Protein AF-A0A9C8ZIK9-F1 (afdb_monomer)

Secondary structure (DSSP, 8-state):
----SEEEETTEEEEEEE-HHHHHHHHT-SSPEEEEEEEEESSSEEEEEEEESS--TTSEEEETTEEEEEEEEE-S---S--SSSS--------TTGGGG--SEEEEEEETTEEEEEEESSPP-

Foldseek 3Di:
DDWDQWDDDPNAIEGEAEDPQRVVVLVPDPAAKEWEWEWEDDVDTDTAIDIDRDDDPSWPDRDRRYTYYYQYWYAPHDDPDDPDDDGDTDRDPPPCVVVVDFHYKYWYADPNDIGIDTHRDDDD

Structure (mmCIF, N/CA/C/O backbone):
data_AF-A0A9C8ZIK9-F1
#
_entry.id   AF-A0A9C8ZIK9-F1
#
loop_
_atom_site.group_PDB
_atom_site.id
_atom_site.type_symbol
_atom_site.label_atom_id
_atom_site.label_alt_id
_atom_site.label_comp_id
_atom_site.label_asym_id
_atom_site.label_entity_id
_atom_site.label_seq_id
_atom_site.pdbx_PDB_ins_code
_atom_site.Cartn_x
_atom_site.Cartn_y
_atom_site.Cartn_z
_atom_site.occupancy
_atom_site.B_iso_or_equiv
_atom_site.auth_seq_id
_atom_site.auth_comp_id
_atom_site.auth_asym_id
_atom_site.auth_atom_id
_atom_site.pdbx_PDB_model_num
ATOM 1 N N . MET A 1 1 ? -11.595 -7.967 15.147 1.00 58.69 1 MET A N 1
ATOM 2 C CA . MET A 1 1 ? -10.753 -8.366 13.998 1.00 58.69 1 MET A CA 1
ATOM 3 C C . MET A 1 1 ? -9.282 -8.131 14.328 1.00 58.69 1 MET A C 1
ATOM 5 O O . MET A 1 1 ? -8.953 -7.043 14.795 1.00 58.69 1 MET A O 1
ATOM 9 N N . ARG A 1 2 ? -8.412 -9.126 14.111 1.00 65.31 2 ARG A N 1
ATOM 10 C CA . ARG A 1 2 ? -6.950 -9.013 14.254 1.00 65.31 2 ARG A CA 1
ATOM 11 C C . ARG A 1 2 ? -6.332 -9.262 12.877 1.00 65.31 2 ARG A C 1
ATOM 13 O O . ARG A 1 2 ? -6.577 -10.314 12.302 1.00 65.31 2 ARG A O 1
ATOM 20 N N . LEU A 1 3 ? -5.613 -8.283 12.338 1.00 62.69 3 LEU A N 1
ATOM 21 C CA . LEU A 1 3 ? -4.878 -8.436 11.081 1.00 62.69 3 LEU A CA 1
ATOM 22 C C . LEU A 1 3 ? -3.499 -9.041 11.382 1.00 62.69 3 LEU A C 1
ATOM 24 O O . LEU A 1 3 ? -2.933 -8.724 12.437 1.00 62.69 3 LEU A O 1
ATOM 28 N N . PRO A 1 4 ? -2.956 -9.912 10.512 1.00 63.84 4 PRO A N 1
ATOM 29 C CA . PRO A 1 4 ? -1.557 -10.291 10.609 1.00 63.84 4 PRO A CA 1
ATOM 30 C C . PRO A 1 4 ? -0.704 -9.028 10.480 1.00 63.84 4 PRO A C 1
ATOM 32 O O . PRO A 1 4 ? -0.976 -8.163 9.649 1.00 63.84 4 PRO A O 1
ATOM 35 N N . ALA A 1 5 ? 0.322 -8.918 11.322 1.00 76.19 5 ALA A N 1
ATOM 36 C CA . ALA A 1 5 ? 1.200 -7.752 11.318 1.00 76.19 5 ALA A CA 1
ATOM 37 C C . ALA A 1 5 ? 1.976 -7.622 9.995 1.00 76.19 5 ALA A C 1
ATOM 39 O O . ALA A 1 5 ? 2.363 -6.517 9.630 1.00 76.19 5 ALA A O 1
ATOM 40 N N . SER A 1 6 ? 2.176 -8.727 9.265 1.00 87.56 6 SER A N 1
ATOM 41 C CA . SER A 1 6 ? 2.879 -8.747 7.983 1.00 87.56 6 SER A CA 1
ATOM 42 C C . SER A 1 6 ? 2.397 -9.859 7.049 1.00 87.56 6 SER A C 1
ATOM 44 O O . SER A 1 6 ? 2.045 -10.943 7.517 1.00 87.56 6 SER A O 1
ATOM 46 N N . ILE A 1 7 ? 2.476 -9.619 5.741 1.00 92.81 7 ILE A N 1
ATOM 47 C CA . ILE A 1 7 ? 2.275 -10.607 4.667 1.00 92.81 7 ILE A CA 1
ATOM 48 C C . ILE A 1 7 ? 3.492 -10.643 3.735 1.00 92.81 7 ILE A C 1
ATOM 50 O O . ILE A 1 7 ? 4.341 -9.756 3.798 1.00 92.81 7 ILE A O 1
ATOM 54 N N . ALA A 1 8 ? 3.571 -11.636 2.848 1.00 92.75 8 ALA A N 1
ATOM 55 C CA . ALA A 1 8 ? 4.568 -11.668 1.781 1.00 92.75 8 ALA A CA 1
ATOM 56 C C . ALA A 1 8 ? 3.944 -11.270 0.434 1.00 92.75 8 ALA A C 1
ATOM 58 O O . ALA A 1 8 ? 2.931 -11.841 0.042 1.00 92.75 8 ALA A O 1
ATOM 59 N N . ILE A 1 9 ? 4.568 -10.333 -0.284 1.00 90.19 9 ILE A N 1
ATOM 60 C CA . ILE A 1 9 ? 4.260 -9.991 -1.683 1.00 90.19 9 ILE A CA 1
ATOM 61 C C . ILE A 1 9 ? 5.557 -10.128 -2.483 1.00 90.19 9 ILE A C 1
ATOM 63 O O . ILE A 1 9 ? 6.568 -9.536 -2.108 1.00 90.19 9 ILE A O 1
ATOM 67 N N . HIS A 1 10 ? 5.554 -10.931 -3.552 1.00 86.19 10 HIS A N 1
ATOM 68 C CA . HIS A 1 10 ? 6.756 -11.263 -4.339 1.00 86.19 10 HIS A CA 1
ATOM 69 C C . HIS A 1 10 ? 7.980 -11.634 -3.464 1.00 86.19 10 HIS A C 1
ATOM 71 O O . HIS A 1 10 ? 9.077 -11.103 -3.650 1.00 86.19 10 HIS A O 1
ATOM 77 N N . ASP A 1 11 ? 7.788 -12.498 -2.459 1.00 87.00 11 ASP A N 1
ATOM 78 C CA . ASP A 1 11 ? 8.817 -12.930 -1.491 1.00 87.00 11 ASP A CA 1
ATOM 79 C C . ASP A 1 11 ? 9.473 -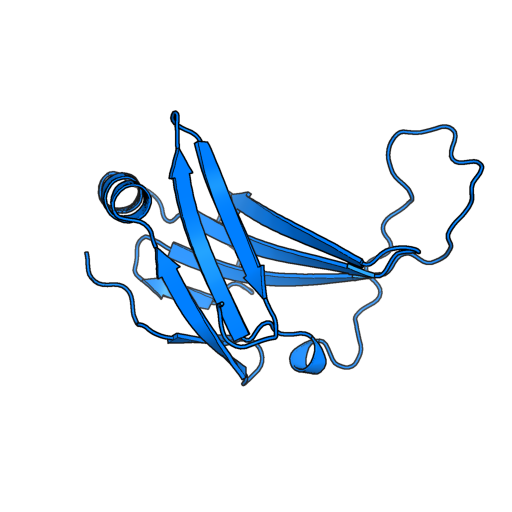11.793 -0.677 1.00 87.00 11 ASP A C 1
ATOM 81 O O . ASP A 1 11 ? 10.642 -11.873 -0.268 1.00 87.00 11 ASP A O 1
ATOM 85 N N . ARG A 1 12 ? 8.743 -10.694 -0.459 1.00 90.81 12 ARG A N 1
ATOM 86 C CA . ARG A 1 12 ? 9.138 -9.578 0.410 1.00 90.81 12 ARG A CA 1
ATOM 87 C C . ARG A 1 12 ? 8.080 -9.363 1.479 1.00 90.81 12 ARG A C 1
ATOM 89 O O . ARG A 1 12 ? 6.889 -9.390 1.188 1.00 90.81 12 ARG A O 1
ATOM 96 N N . SER A 1 13 ? 8.534 -9.152 2.712 1.00 92.38 13 SER A N 1
ATOM 97 C CA . SER A 1 13 ? 7.644 -8.857 3.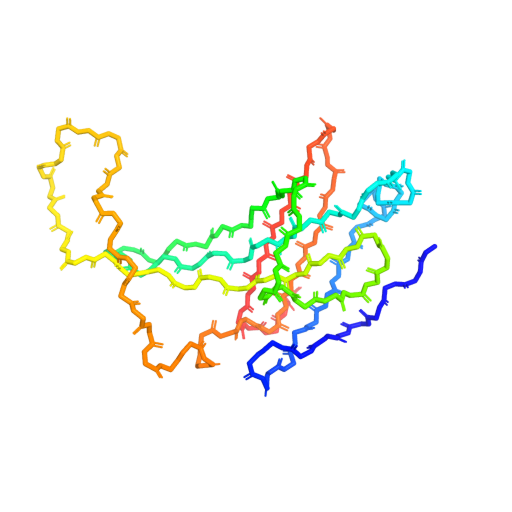833 1.00 92.38 13 SER A CA 1
ATOM 98 C C . SER A 1 13 ? 7.093 -7.437 3.715 1.00 92.38 13 SER A C 1
ATOM 100 O O . SER A 1 13 ? 7.865 -6.487 3.566 1.00 92.38 13 SER A O 1
ATOM 102 N N . LEU A 1 14 ? 5.774 -7.321 3.812 1.00 94.38 14 LEU A N 1
ATOM 103 C CA . LEU A 1 14 ? 5.020 -6.081 3.902 1.00 94.38 14 LEU A CA 1
ATOM 104 C C . LEU A 1 14 ? 4.315 -6.043 5.256 1.00 94.38 14 LEU A C 1
ATOM 106 O O . LEU A 1 14 ? 3.454 -6.881 5.525 1.00 94.38 14 LEU A O 1
ATOM 110 N N . THR A 1 15 ? 4.630 -5.050 6.081 1.00 94.75 15 THR A N 1
ATOM 111 C CA . THR A 1 15 ? 3.898 -4.782 7.323 1.00 94.75 15 THR A CA 1
ATOM 112 C C . THR A 1 15 ? 2.582 -4.075 7.014 1.00 94.75 15 THR A C 1
ATOM 114 O O . THR A 1 15 ? 2.576 -3.072 6.304 1.00 94.75 15 THR A O 1
ATOM 117 N N . ILE A 1 16 ? 1.470 -4.552 7.573 1.00 93.88 16 ILE A N 1
ATOM 118 C CA . ILE A 1 16 ? 0.157 -3.921 7.394 1.00 93.88 16 ILE A CA 1
ATOM 119 C C . ILE A 1 16 ? -0.288 -3.316 8.718 1.00 93.88 16 ILE A C 1
ATOM 121 O O . ILE A 1 16 ? -0.379 -4.001 9.738 1.00 93.88 16 ILE A O 1
ATOM 125 N N 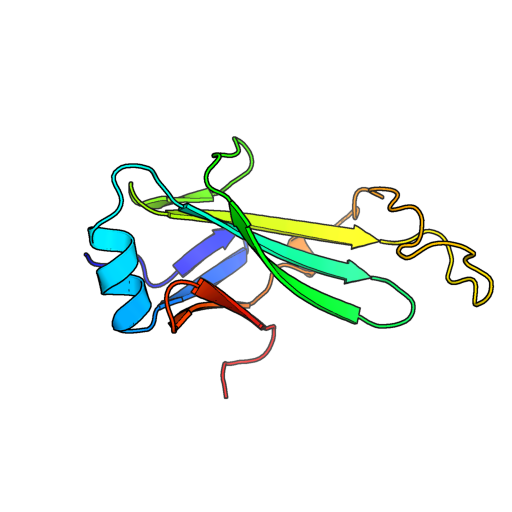. THR A 1 17 ? -0.612 -2.027 8.690 1.00 94.19 17 THR A N 1
ATOM 126 C CA . THR A 1 17 ? -1.215 -1.326 9.820 1.00 94.19 17 THR A CA 1
ATOM 127 C C . THR A 1 17 ? -2.547 -0.711 9.419 1.00 94.19 17 THR A C 1
ATOM 129 O O . THR A 1 17 ? -2.796 -0.377 8.264 1.00 94.19 17 THR A O 1
ATOM 132 N N . THR A 1 18 ? -3.428 -0.574 10.402 1.00 94.38 18 THR A N 1
ATOM 133 C CA . THR A 1 18 ? -4.761 -0.003 10.208 1.00 94.38 18 THR A CA 1
ATOM 134 C C . THR A 1 18 ? -5.097 0.915 11.361 1.00 94.38 18 THR A C 1
ATOM 136 O O . THR A 1 18 ? -4.875 0.540 12.522 1.00 94.38 18 THR A O 1
ATOM 139 N N . SER A 1 19 ? -5.721 2.050 11.073 1.00 95.75 19 SER A N 1
ATOM 140 C CA . SER A 1 19 ? -6.305 2.885 12.117 1.00 95.75 19 SER A CA 1
ATOM 141 C C . SER A 1 19 ? -7.428 2.152 12.874 1.00 95.75 19 SER A C 1
ATOM 143 O O . SER A 1 19 ? -7.893 1.064 12.505 1.00 95.75 19 SER A O 1
ATOM 145 N N . LYS A 1 20 ? -7.899 2.743 13.977 1.00 94.75 20 LYS A N 1
ATOM 146 C CA . LYS A 1 20 ? -9.082 2.227 14.684 1.00 94.75 20 LYS A CA 1
ATOM 147 C C . LYS A 1 20 ? -10.339 2.316 13.809 1.00 94.75 20 LYS A C 1
ATOM 149 O O . LYS A 1 20 ? -11.137 1.379 13.826 1.00 94.75 20 LYS A O 1
ATOM 154 N N . ALA A 1 21 ? -10.489 3.400 13.047 1.00 96.69 21 ALA A N 1
ATOM 155 C CA . ALA A 1 21 ? -11.630 3.614 12.165 1.00 96.69 21 ALA A CA 1
ATOM 156 C C . ALA A 1 21 ? -11.644 2.600 11.013 1.00 96.69 21 ALA A C 1
ATOM 158 O O . ALA A 1 21 ? -12.670 1.964 10.784 1.00 96.69 21 ALA A O 1
ATOM 159 N N . ALA A 1 22 ? -10.491 2.341 10.387 1.00 95.94 22 ALA A N 1
ATOM 160 C CA . ALA A 1 22 ? -10.350 1.317 9.353 1.00 95.94 22 ALA A CA 1
ATOM 161 C C . ALA A 1 22 ? -10.704 -0.082 9.865 1.00 95.94 22 ALA A C 1
ATOM 163 O O . ALA A 1 22 ? -11.438 -0.812 9.206 1.00 95.94 22 ALA A O 1
ATOM 164 N N . ARG A 1 23 ? -10.249 -0.463 11.069 1.00 94.75 23 ARG A N 1
ATOM 165 C CA . ARG A 1 23 ? -10.619 -1.764 11.660 1.00 94.75 23 ARG A CA 1
ATOM 166 C C . ARG A 1 23 ? -12.116 -1.894 11.889 1.00 94.75 23 ARG A C 1
ATOM 168 O O . ARG A 1 23 ? -12.666 -2.967 11.655 1.00 94.75 23 ARG A O 1
ATOM 175 N N . HIS A 1 24 ? -12.753 -0.827 12.368 1.00 95.31 24 HIS A N 1
ATOM 176 C CA . HIS A 1 24 ? -14.197 -0.806 12.543 1.00 95.31 24 HIS A CA 1
ATOM 177 C C . HIS A 1 24 ? -14.903 -0.944 11.190 1.00 95.31 24 HIS A C 1
ATOM 179 O O . HIS A 1 24 ? -15.709 -1.854 11.024 1.00 95.31 24 HIS A O 1
ATOM 185 N N . ALA A 1 25 ? -14.542 -0.118 10.207 1.00 96.06 25 ALA A N 1
ATOM 186 C CA . ALA A 1 25 ? -15.127 -0.154 8.872 1.00 96.06 25 ALA A CA 1
ATOM 187 C C . ALA A 1 25 ? -14.949 -1.521 8.191 1.00 96.06 25 ALA A C 1
ATOM 189 O O . ALA A 1 25 ? -15.931 -2.070 7.707 1.00 96.06 25 ALA A O 1
ATOM 190 N N . LEU A 1 26 ? -13.752 -2.123 8.239 1.00 94.94 26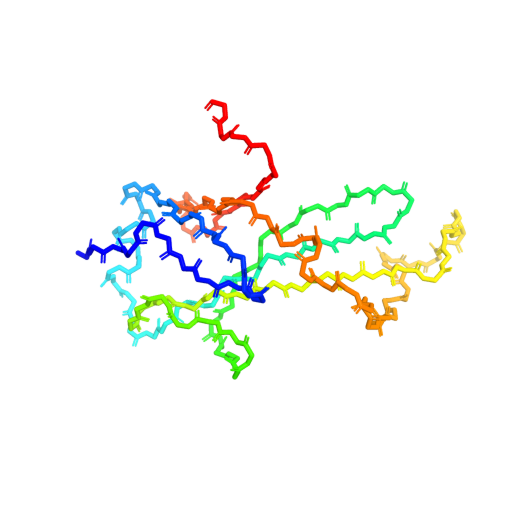 LEU A N 1
ATOM 191 C CA . LEU A 1 26 ? -13.495 -3.466 7.701 1.00 94.94 26 LEU A CA 1
ATOM 192 C C . LEU A 1 26 ? -14.404 -4.514 8.350 1.00 94.94 26 LEU A C 1
ATOM 194 O O . LEU A 1 26 ? -14.972 -5.335 7.640 1.00 94.94 26 LEU A O 1
ATOM 198 N N . SER A 1 27 ? -14.602 -4.451 9.673 1.00 93.94 27 SER A N 1
ATOM 199 C CA . SER A 1 27 ? -15.422 -5.436 10.389 1.00 93.94 27 SER A CA 1
ATOM 200 C C . SER A 1 27 ? -16.901 -5.427 9.995 1.00 93.94 27 SER A C 1
ATOM 202 O O . SER A 1 27 ? -17.558 -6.451 10.136 1.00 93.94 27 SER A O 1
ATOM 204 N N . GLN A 1 28 ? -17.403 -4.302 9.477 1.00 94.25 28 GLN A N 1
ATOM 205 C CA . GLN A 1 28 ? -18.793 -4.138 9.040 1.00 94.25 28 GLN A CA 1
ATOM 206 C C . GLN A 1 28 ? -19.015 -4.546 7.575 1.00 94.25 28 GLN A C 1
ATOM 208 O O . GLN A 1 28 ? -20.126 -4.428 7.060 1.00 94.25 28 GLN A O 1
ATOM 213 N N . ARG A 1 29 ? -17.967 -4.984 6.867 1.00 92.88 29 ARG A N 1
ATOM 214 C CA . ARG A 1 29 ? -18.074 -5.347 5.453 1.00 92.88 29 ARG A CA 1
ATOM 215 C C . ARG A 1 29 ? -18.557 -6.782 5.277 1.00 92.88 29 ARG A C 1
ATOM 217 O O . ARG A 1 29 ? -18.046 -7.701 5.913 1.00 92.88 29 ARG A O 1
ATOM 224 N N . HIS A 1 30 ? -19.474 -6.958 4.326 1.00 91.19 30 HIS A N 1
ATOM 225 C CA . HIS A 1 30 ? -19.973 -8.262 3.875 1.00 91.19 30 HIS A CA 1
ATOM 226 C C . HIS A 1 30 ? -19.122 -8.883 2.757 1.00 91.19 30 HIS A C 1
ATOM 228 O O . HIS A 1 30 ? -19.220 -10.081 2.511 1.00 91.19 30 HIS A O 1
ATOM 234 N N . ALA A 1 31 ? -18.294 -8.076 2.086 1.00 92.62 31 ALA A N 1
ATOM 235 C CA . ALA A 1 31 ? -17.376 -8.509 1.039 1.00 92.62 31 ALA A CA 1
ATOM 236 C C . ALA A 1 31 ? -15.946 -8.021 1.339 1.00 92.62 31 ALA A C 1
ATOM 238 O O . ALA A 1 31 ? -15.779 -6.937 1.924 1.00 92.62 31 ALA A O 1
ATOM 239 N N . PRO A 1 32 ? -14.903 -8.775 0.945 1.00 93.81 32 PRO A N 1
ATOM 240 C CA . PRO A 1 32 ? -13.531 -8.359 1.194 1.00 93.81 32 PRO A CA 1
ATOM 241 C C . PRO A 1 32 ? -13.204 -7.062 0.444 1.00 93.81 32 PRO A C 1
ATOM 243 O O . PRO A 1 32 ? -13.711 -6.810 -0.645 1.00 93.81 32 PRO A O 1
ATOM 246 N N . LEU A 1 33 ? -12.374 -6.214 1.045 1.00 96.62 33 LEU A N 1
ATOM 247 C CA . LEU A 1 33 ? -11.814 -5.030 0.400 1.00 96.62 33 LEU A CA 1
ATOM 248 C C . LEU A 1 33 ? -10.496 -5.410 -0.268 1.00 96.62 33 LEU A C 1
ATOM 250 O O . LEU A 1 33 ? -9.630 -5.996 0.383 1.00 96.62 33 LEU A O 1
ATOM 254 N N . ARG A 1 34 ? -10.302 -5.041 -1.532 1.00 97.12 34 ARG A N 1
ATOM 255 C CA . ARG A 1 34 ? -8.988 -5.133 -2.169 1.00 97.12 34 ARG A CA 1
ATOM 256 C C . ARG A 1 34 ? -8.278 -3.790 -2.073 1.00 97.12 34 ARG A C 1
ATOM 258 O O . ARG A 1 34 ? -8.803 -2.773 -2.520 1.00 97.12 34 ARG A O 1
ATOM 265 N N . VAL A 1 35 ? -7.072 -3.807 -1.522 1.00 97.25 35 VAL A N 1
ATOM 266 C CA . VAL A 1 35 ? -6.188 -2.647 -1.403 1.00 97.25 35 VAL A CA 1
ATOM 267 C C . VAL A 1 35 ? -5.009 -2.838 -2.350 1.00 97.25 35 VAL A C 1
ATOM 269 O O . VAL A 1 35 ? -4.207 -3.755 -2.188 1.00 97.25 35 VAL A O 1
ATOM 272 N N . GLU A 1 36 ? -4.922 -2.000 -3.372 1.00 96.38 36 GLU A N 1
ATOM 273 C CA . GLU A 1 36 ? -3.855 -2.025 -4.368 1.00 96.38 36 GLU A CA 1
ATOM 274 C C . GLU A 1 36 ? -2.869 -0.895 -4.074 1.00 96.38 36 GLU A C 1
ATOM 276 O O . GLU A 1 36 ? -3.234 0.280 -4.037 1.00 96.38 36 GLU A O 1
ATOM 281 N N . MET A 1 37 ? -1.611 -1.251 -3.831 1.00 95.75 37 MET A N 1
ATOM 282 C CA . MET A 1 37 ? -0.515 -0.292 -3.764 1.00 95.75 37 MET A CA 1
ATOM 283 C C . MET A 1 37 ? 0.014 -0.080 -5.172 1.00 95.75 37 MET A C 1
ATOM 285 O O . MET A 1 37 ? 0.609 -0.984 -5.761 1.00 95.75 37 MET A O 1
ATOM 289 N N . GLU A 1 38 ? -0.177 1.117 -5.695 1.00 92.88 38 GLU A N 1
ATOM 290 C CA . GLU A 1 38 ? 0.252 1.468 -7.032 1.00 92.88 38 GLU A CA 1
ATOM 291 C C . GLU A 1 38 ? 1.440 2.419 -6.999 1.00 92.88 38 GLU A C 1
ATOM 293 O O . GLU A 1 38 ? 1.444 3.448 -6.309 1.00 92.88 38 GLU A O 1
ATOM 298 N N . LEU A 1 39 ? 2.466 2.054 -7.759 1.00 89.50 39 LEU A N 1
ATOM 299 C CA . LEU A 1 39 ? 3.695 2.818 -7.879 1.00 89.50 39 LEU A CA 1
ATOM 300 C C . LEU A 1 39 ? 3.932 3.174 -9.339 1.00 89.50 39 LEU A C 1
ATOM 302 O O . LEU A 1 39 ? 4.324 2.322 -10.132 1.00 89.50 39 LEU A O 1
ATOM 306 N N . TYR A 1 40 ? 3.746 4.445 -9.673 1.00 85.69 40 TYR A N 1
ATOM 307 C CA . TYR A 1 40 ? 4.015 4.960 -11.006 1.00 85.69 40 TYR A CA 1
ATOM 308 C C . TYR A 1 40 ? 5.441 5.488 -11.115 1.00 85.69 40 TYR A C 1
ATOM 310 O O . TYR A 1 40 ? 5.815 6.468 -10.463 1.00 85.69 40 TYR A O 1
ATOM 318 N N . PHE A 1 41 ? 6.208 4.880 -12.013 1.00 77.25 41 PHE A N 1
ATOM 319 C CA . PHE A 1 41 ? 7.466 5.399 -12.530 1.00 77.25 41 PHE A CA 1
ATOM 320 C C . PHE A 1 41 ? 7.184 6.275 -13.754 1.00 77.25 41 PHE A C 1
ATOM 322 O O . PHE A 1 41 ? 7.187 5.808 -14.895 1.00 77.25 41 PHE A O 1
ATOM 329 N N . SER A 1 42 ? 6.909 7.552 -13.491 1.00 72.00 42 SER A N 1
ATOM 330 C CA . SER A 1 42 ? 6.849 8.613 -14.504 1.00 72.00 42 SER A CA 1
ATOM 331 C C . SER A 1 42 ? 8.044 9.565 -14.330 1.00 72.00 42 SER A C 1
ATOM 333 O O . SER A 1 42 ? 9.015 9.216 -13.658 1.00 72.00 42 SER A O 1
ATOM 335 N N . CYS A 1 43 ? 7.981 10.784 -14.875 1.00 73.12 43 CYS A N 1
ATOM 336 C CA . CYS A 1 43 ? 8.954 11.845 -14.569 1.00 73.12 43 CYS A CA 1
ATOM 337 C C . CYS A 1 43 ? 9.085 12.124 -13.077 1.00 73.12 43 CYS A C 1
ATOM 339 O O . CYS A 1 43 ? 10.156 12.495 -12.604 1.00 73.12 43 CYS A O 1
ATOM 341 N N . LEU A 1 44 ? 7.989 11.940 -12.346 1.00 78.81 44 LEU A N 1
ATOM 342 C CA . LEU A 1 44 ? 7.970 11.933 -10.897 1.00 78.81 44 LEU A CA 1
ATOM 343 C C . LEU A 1 44 ? 7.432 10.586 -10.422 1.00 78.81 44 LEU A C 1
ATOM 345 O O . LEU A 1 44 ? 6.527 10.004 -11.028 1.00 78.81 44 LEU A O 1
ATOM 349 N N . ILE A 1 45 ? 7.986 10.088 -9.321 1.00 82.94 45 ILE A N 1
ATOM 350 C CA . ILE A 1 45 ? 7.455 8.887 -8.684 1.00 82.94 45 ILE A CA 1
ATOM 351 C C . ILE A 1 45 ? 6.149 9.270 -7.995 1.00 82.94 45 ILE A C 1
ATOM 353 O O . ILE A 1 45 ? 6.146 10.115 -7.098 1.00 82.94 45 ILE A O 1
ATOM 357 N N . ARG A 1 46 ? 5.051 8.619 -8.382 1.00 88.00 46 ARG A N 1
ATOM 358 C CA . ARG A 1 46 ? 3.755 8.766 -7.714 1.00 88.00 46 ARG A CA 1
ATOM 359 C C . ARG A 1 46 ? 3.400 7.465 -7.008 1.00 88.00 46 ARG A C 1
ATOM 361 O O . ARG A 1 46 ? 3.475 6.388 -7.592 1.00 88.00 46 ARG A O 1
ATOM 368 N N . LYS A 1 47 ? 3.016 7.587 -5.741 1.00 92.62 47 LYS A N 1
ATOM 369 C CA . LYS A 1 47 ? 2.504 6.494 -4.914 1.00 92.62 47 LYS A CA 1
ATOM 370 C C . LYS A 1 47 ? 1.021 6.724 -4.697 1.00 92.62 47 LYS A C 1
ATOM 372 O O . LYS A 1 47 ? 0.631 7.839 -4.351 1.00 92.62 47 LYS A O 1
ATOM 377 N N . GLN A 1 48 ? 0.213 5.694 -4.877 1.00 94.38 48 GLN A N 1
ATOM 378 C CA . GLN A 1 48 ? -1.210 5.768 -4.595 1.00 94.38 48 GLN A CA 1
ATOM 379 C C . GLN A 1 48 ? -1.699 4.444 -4.022 1.00 94.38 48 GLN A C 1
ATOM 381 O O . GLN A 1 48 ? -1.308 3.379 -4.484 1.00 94.38 48 GLN A O 1
ATOM 386 N N . VAL A 1 49 ? -2.561 4.509 -3.010 1.00 96.94 49 VAL A N 1
ATOM 387 C CA . VAL A 1 49 ? -3.320 3.342 -2.560 1.00 96.94 49 VAL A CA 1
ATOM 388 C C . VAL A 1 49 ? -4.713 3.428 -3.161 1.00 96.94 49 VAL A C 1
ATOM 390 O O . VAL A 1 49 ? -5.402 4.436 -3.001 1.00 96.94 49 VAL A O 1
ATOM 393 N N . ARG A 1 50 ? -5.112 2.378 -3.873 1.00 96.56 50 ARG A N 1
ATOM 394 C CA . ARG A 1 50 ? -6.436 2.238 -4.473 1.00 96.56 50 ARG A CA 1
ATOM 395 C C . ARG A 1 50 ? -7.244 1.187 -3.728 1.00 96.56 50 ARG A C 1
ATOM 397 O O . ARG A 1 50 ? -6.710 0.197 -3.232 1.00 96.56 50 ARG A O 1
ATOM 404 N N . PHE A 1 51 ? -8.546 1.424 -3.652 1.00 97.12 51 PHE A N 1
ATOM 405 C CA . PHE A 1 51 ? -9.493 0.594 -2.921 1.00 97.12 51 PHE A CA 1
ATOM 406 C C . PHE A 1 51 ? -10.542 0.080 -3.895 1.00 97.12 51 PHE A C 1
ATOM 408 O O . PHE A 1 51 ? -11.178 0.868 -4.591 1.00 97.12 51 PHE A O 1
ATOM 415 N N . HIS A 1 52 ? -10.708 -1.238 -3.955 1.00 96.44 52 HIS A N 1
ATOM 416 C CA . HIS A 1 52 ? -11.622 -1.887 -4.883 1.00 96.44 52 HIS A CA 1
ATOM 417 C C . HIS A 1 52 ? -12.558 -2.834 -4.141 1.00 96.44 52 HIS A C 1
ATOM 419 O O . HIS A 1 52 ? -12.153 -3.565 -3.236 1.00 96.44 52 HIS A O 1
ATOM 425 N N . GLU A 1 53 ? -13.809 -2.847 -4.583 1.00 94.62 53 GLU A N 1
ATOM 426 C CA . GLU A 1 53 ? -14.847 -3.762 -4.099 1.00 94.62 53 GLU A CA 1
ATOM 427 C C . GLU A 1 53 ? -14.751 -5.152 -4.761 1.00 94.62 53 GLU A C 1
ATOM 429 O O . GLU A 1 53 ? -15.398 -6.103 -4.332 1.00 94.62 53 GLU A O 1
ATOM 434 N N . THR A 1 54 ? -13.922 -5.287 -5.801 1.00 92.81 54 THR A N 1
ATOM 435 C CA . THR A 1 54 ? -13.674 -6.532 -6.535 1.00 92.81 54 THR A CA 1
ATOM 436 C C . THR A 1 54 ? -12.351 -7.172 -6.126 1.00 92.81 54 THR A C 1
ATOM 438 O O . THR A 1 54 ? -11.338 -6.486 -5.967 1.00 92.81 54 THR A O 1
ATOM 441 N N . LEU A 1 55 ? -12.346 -8.499 -6.023 1.00 90.50 55 LEU A N 1
ATOM 442 C CA . LEU A 1 55 ? -11.147 -9.289 -5.739 1.00 90.50 55 LEU A CA 1
ATOM 443 C C . LEU A 1 55 ? -10.260 -9.429 -6.984 1.00 90.50 55 LEU A C 1
ATOM 445 O O . LEU A 1 55 ? -10.720 -9.228 -8.106 1.00 90.50 55 LEU A O 1
ATOM 449 N N . ALA A 1 56 ? -8.990 -9.767 -6.775 1.00 90.56 56 ALA A N 1
ATOM 450 C CA . ALA A 1 56 ? -8.070 -10.188 -7.834 1.00 90.56 56 ALA A CA 1
ATOM 451 C C . ALA A 1 56 ? -7.386 -11.495 -7.443 1.00 90.56 56 ALA A C 1
ATOM 453 O O . ALA A 1 56 ? -7.078 -11.699 -6.264 1.00 90.56 56 ALA A O 1
ATOM 454 N N . ASP A 1 57 ? -7.114 -12.336 -8.434 1.00 86.12 57 ASP A N 1
ATOM 455 C CA . ASP A 1 57 ? -6.433 -13.616 -8.233 1.00 86.12 57 ASP A CA 1
ATOM 456 C C . ASP A 1 57 ? -4.951 -13.408 -7.893 1.00 86.12 57 ASP A C 1
ATOM 458 O O . ASP A 1 57 ? -4.382 -14.140 -7.086 1.00 86.12 57 ASP A O 1
ATOM 462 N N . GLU A 1 58 ? -4.332 -12.357 -8.436 1.00 86.06 58 GLU A N 1
ATOM 463 C CA . GLU A 1 58 ? -2.956 -11.956 -8.146 1.00 86.06 58 GLU A CA 1
ATOM 464 C C . GLU A 1 58 ? -2.784 -11.248 -6.787 1.00 86.06 58 GLU A C 1
ATOM 466 O O . GLU A 1 58 ? -1.658 -10.966 -6.368 1.00 86.06 58 GLU A O 1
ATOM 471 N N . ALA A 1 59 ? -3.882 -10.953 -6.080 1.00 91.62 59 ALA A N 1
ATOM 472 C CA . ALA A 1 59 ? -3.843 -10.298 -4.780 1.00 91.62 59 ALA A CA 1
ATOM 473 C C . ALA A 1 59 ? -3.621 -11.302 -3.638 1.00 91.62 59 ALA A C 1
ATOM 475 O O . ALA A 1 59 ? -4.235 -12.365 -3.554 1.00 91.62 59 ALA A O 1
ATOM 476 N N . VAL A 1 60 ? -2.789 -10.920 -2.673 1.00 94.06 60 VAL A N 1
ATOM 477 C CA . VAL A 1 60 ? -2.515 -11.719 -1.480 1.00 94.06 60 VAL A CA 1
ATOM 478 C C . VAL A 1 60 ? -3.646 -11.533 -0.473 1.00 94.06 60 VAL A C 1
ATOM 480 O O . VAL A 1 60 ? -3.930 -10.418 -0.026 1.00 94.06 60 VAL A O 1
ATOM 483 N N . ARG A 1 61 ? -4.296 -12.633 -0.080 1.00 93.25 61 ARG A N 1
ATOM 484 C CA . ARG A 1 61 ? -5.317 -12.614 0.975 1.00 93.25 61 ARG A CA 1
ATOM 485 C C . ARG A 1 61 ? -4.658 -12.389 2.336 1.00 93.25 61 ARG A C 1
ATOM 487 O O . ARG A 1 61 ? -3.835 -13.186 2.772 1.00 93.25 61 ARG A O 1
ATOM 494 N N . VAL A 1 62 ? -5.054 -11.313 3.014 1.00 92.69 62 VAL A N 1
ATOM 495 C CA . VAL A 1 62 ? -4.610 -10.991 4.379 1.00 92.69 62 VAL A CA 1
ATOM 496 C C . VAL A 1 62 ? -5.500 -11.699 5.398 1.00 92.69 62 VAL A C 1
ATOM 498 O O . VAL A 1 62 ? -5.017 -12.257 6.381 1.00 92.69 62 VAL A O 1
ATOM 501 N N . ASN A 1 63 ? -6.811 -11.656 5.156 1.00 90.06 63 ASN A N 1
ATOM 502 C CA . ASN A 1 63 ? -7.859 -12.383 5.867 1.00 90.06 63 ASN A CA 1
ATOM 503 C C . ASN A 1 63 ? -9.141 -12.392 5.007 1.00 90.06 63 ASN A C 1
ATOM 505 O O . ASN A 1 63 ? -9.113 -11.991 3.843 1.00 90.06 63 ASN A O 1
ATOM 509 N N . ASP A 1 64 ? -10.271 -12.798 5.582 1.00 90.62 64 ASP A N 1
ATOM 510 C CA . ASP A 1 64 ? -11.556 -12.869 4.870 1.00 90.62 64 ASP A CA 1
ATOM 511 C C . ASP A 1 64 ? -12.133 -11.503 4.467 1.00 90.62 64 ASP A C 1
ATOM 513 O O . ASP A 1 64 ? -13.041 -11.439 3.647 1.00 90.62 64 ASP A O 1
ATOM 517 N N . GLN A 1 65 ? -11.627 -10.399 5.023 1.00 93.12 65 GLN A N 1
ATOM 518 C CA . GLN A 1 65 ? -12.133 -9.045 4.777 1.00 93.12 65 GLN A CA 1
ATOM 519 C C . GLN A 1 65 ? -11.158 -8.170 3.979 1.00 93.12 65 GLN A C 1
ATOM 521 O O . GLN A 1 65 ? -11.515 -7.046 3.628 1.00 93.12 65 GLN A O 1
ATOM 526 N N . LEU A 1 66 ? -9.944 -8.649 3.689 1.00 94.25 66 LEU A N 1
ATOM 527 C CA . LEU A 1 66 ? -8.884 -7.841 3.092 1.00 94.25 66 LEU A CA 1
ATOM 528 C C . LEU A 1 66 ? -7.983 -8.659 2.156 1.00 94.25 66 LEU A C 1
ATOM 530 O O . LEU A 1 66 ? -7.382 -9.662 2.552 1.00 94.25 66 LEU A O 1
ATOM 534 N N . GLN A 1 67 ? -7.823 -8.162 0.933 1.00 95.88 67 GLN A N 1
ATOM 535 C CA . GLN A 1 67 ? -6.779 -8.559 -0.010 1.00 95.88 67 GLN A CA 1
ATOM 536 C C . GLN A 1 67 ? -5.844 -7.383 -0.276 1.00 95.88 67 GLN A C 1
ATOM 538 O O . GLN A 1 67 ? -6.287 -6.236 -0.321 1.00 95.88 67 GLN A O 1
ATOM 543 N N . VAL A 1 68 ? -4.560 -7.665 -0.486 1.00 95.88 68 VAL A N 1
ATOM 544 C CA . VAL A 1 68 ? -3.556 -6.653 -0.824 1.00 95.88 68 VAL A CA 1
ATOM 545 C C . VAL A 1 68 ? -2.821 -7.051 -2.096 1.00 95.88 68 VAL A C 1
ATOM 547 O O . VAL A 1 68 ? -2.415 -8.197 -2.255 1.00 95.88 68 VAL A O 1
ATOM 550 N N . SER A 1 69 ? -2.631 -6.094 -2.995 1.00 94.38 69 SER A N 1
ATOM 551 C CA . SER A 1 69 ? -1.870 -6.264 -4.237 1.00 94.38 69 SER A CA 1
ATOM 552 C C . SER A 1 69 ? -0.878 -5.119 -4.417 1.00 94.38 69 SER A C 1
ATOM 554 O O . SER A 1 69 ? -1.000 -4.066 -3.785 1.00 94.38 69 SER A O 1
ATOM 556 N N . PHE A 1 70 ? 0.135 -5.342 -5.249 1.00 92.81 70 PHE A N 1
ATOM 557 C CA . PHE A 1 70 ? 1.121 -4.333 -5.610 1.00 92.81 70 PHE A CA 1
ATOM 558 C C . PHE A 1 70 ? 1.230 -4.263 -7.129 1.00 92.81 70 PHE A C 1
ATOM 560 O O . PHE A 1 70 ? 1.550 -5.264 -7.768 1.00 92.81 70 PHE A O 1
ATOM 567 N N . ARG A 1 71 ? 0.986 -3.077 -7.689 1.00 90.12 71 ARG A N 1
ATOM 568 C CA . ARG A 1 71 ? 1.040 -2.821 -9.126 1.00 90.12 71 ARG A CA 1
ATOM 569 C C . ARG A 1 71 ? 2.051 -1.714 -9.412 1.00 90.12 71 ARG A C 1
ATOM 571 O O . ARG A 1 71 ? 1.746 -0.532 -9.245 1.00 90.12 71 ARG A O 1
ATOM 578 N N . PRO A 1 72 ? 3.272 -2.053 -9.834 1.00 83.69 72 PRO A N 1
ATOM 579 C CA . PRO A 1 72 ? 4.184 -1.046 -10.325 1.00 83.69 72 PRO A CA 1
ATOM 580 C C . PRO A 1 72 ? 3.926 -0.791 -11.819 1.00 83.69 72 PRO A C 1
ATOM 582 O O . PRO A 1 72 ? 3.862 -1.726 -12.614 1.00 83.69 72 PRO A O 1
ATOM 585 N N . VAL A 1 73 ? 3.784 0.476 -12.202 1.00 79.69 73 VAL A N 1
ATOM 586 C CA . VAL A 1 73 ? 3.466 0.916 -13.570 1.00 79.69 73 VAL A CA 1
ATOM 587 C C . VAL A 1 73 ? 4.565 1.853 -14.064 1.00 79.69 73 VAL A C 1
ATOM 589 O O . VAL A 1 73 ? 5.046 2.695 -13.309 1.00 79.69 73 VAL A O 1
ATOM 592 N N . MET A 1 74 ? 4.970 1.741 -15.329 1.00 69.31 74 MET A N 1
ATOM 593 C CA . MET A 1 74 ? 5.993 2.605 -15.927 1.00 69.31 74 MET A CA 1
ATOM 594 C C . MET A 1 74 ? 5.472 3.243 -17.213 1.00 69.31 74 MET A C 1
ATOM 596 O O . MET A 1 74 ? 5.005 2.552 -18.111 1.00 69.31 74 MET A O 1
ATOM 600 N N . THR A 1 75 ? 5.568 4.565 -17.336 1.00 64.50 75 THR A N 1
ATOM 601 C CA . THR A 1 75 ? 5.162 5.267 -18.566 1.00 64.50 75 THR A CA 1
ATOM 602 C C . THR A 1 75 ? 6.313 5.323 -19.570 1.00 64.50 75 THR A C 1
ATOM 604 O O . THR A 1 75 ? 7.456 5.555 -19.181 1.00 64.50 75 THR A O 1
ATOM 607 N N . ARG A 1 76 ? 6.020 5.159 -20.868 1.00 56.78 76 ARG A N 1
ATOM 608 C CA . ARG A 1 76 ? 7.026 5.094 -21.949 1.00 56.78 76 ARG A CA 1
ATOM 609 C C . ARG A 1 76 ? 7.781 6.408 -22.185 1.00 56.78 76 ARG A C 1
ATOM 611 O O . ARG A 1 76 ? 8.933 6.376 -22.606 1.00 56.78 76 ARG A O 1
ATOM 618 N N . ALA A 1 77 ? 7.135 7.551 -21.969 1.00 54.69 77 ALA A N 1
ATOM 619 C CA . ALA A 1 77 ? 7.723 8.867 -22.185 1.00 54.69 77 ALA A CA 1
ATOM 620 C C . ALA A 1 77 ? 6.963 9.930 -21.388 1.00 54.69 77 ALA A C 1
ATOM 622 O O . ALA A 1 77 ? 5.735 9.895 -21.321 1.00 54.69 77 ALA A O 1
ATOM 623 N N . CYS A 1 78 ? 7.688 10.903 -20.846 1.00 49.06 78 CYS A N 1
ATOM 624 C CA . CYS A 1 78 ? 7.089 12.151 -20.401 1.00 49.06 78 CYS A CA 1
ATOM 625 C C . CYS A 1 78 ? 7.062 13.142 -21.559 1.00 49.06 78 CYS A C 1
ATOM 627 O O . CYS A 1 78 ? 8.114 13.611 -21.989 1.00 49.06 78 CYS A O 1
ATOM 629 N N . GLY A 1 79 ? 5.872 13.478 -22.044 1.00 49.78 79 GLY A N 1
ATOM 630 C CA . GLY A 1 79 ? 5.660 14.659 -22.876 1.00 49.78 79 GLY A CA 1
ATOM 631 C C . GLY A 1 79 ? 5.029 15.761 -22.030 1.00 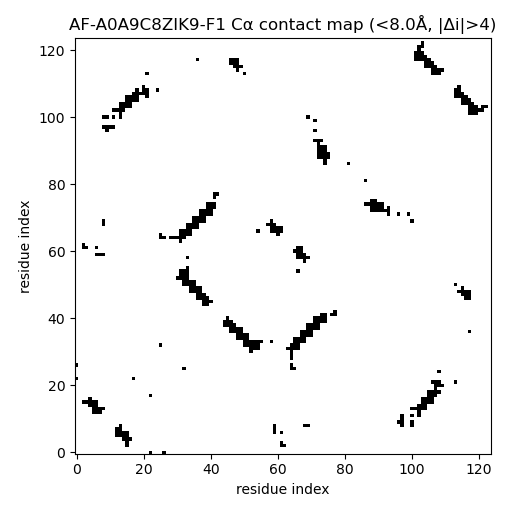49.78 79 GLY A C 1
ATOM 632 O O . GLY A 1 79 ? 4.158 15.470 -21.216 1.00 49.78 79 GLY A O 1
ATOM 633 N N . LYS A 1 80 ? 5.462 17.013 -22.211 1.00 42.78 80 LYS A N 1
ATOM 634 C CA . LYS A 1 80 ? 4.754 18.198 -21.686 1.00 42.78 80 LYS A CA 1
ATOM 635 C C . LYS A 1 80 ? 3.482 18.529 -22.486 1.00 42.78 80 LYS A C 1
ATOM 637 O O . LYS A 1 80 ? 2.684 19.325 -22.012 1.00 42.78 80 LYS A O 1
ATOM 642 N N . ASP A 1 81 ? 3.298 17.882 -23.637 1.00 44.50 81 ASP A N 1
ATOM 643 C CA . ASP A 1 81 ? 2.243 18.149 -24.618 1.00 44.50 81 ASP A CA 1
ATOM 644 C C . ASP A 1 81 ? 1.207 17.010 -24.644 1.00 44.50 81 ASP A C 1
ATOM 646 O O . ASP A 1 81 ? 1.026 16.340 -25.660 1.00 44.50 81 ASP A O 1
ATOM 650 N N . TYR A 1 82 ? 0.569 16.725 -23.505 1.00 48.97 82 TYR A N 1
ATOM 651 C CA . TYR A 1 82 ? -0.595 15.833 -23.478 1.00 48.97 82 TYR A CA 1
ATOM 652 C C . TYR A 1 82 ? -1.881 16.663 -23.481 1.00 48.97 82 TYR A C 1
ATOM 654 O O . TYR A 1 82 ? -2.213 17.293 -22.483 1.00 48.97 82 TYR A O 1
ATOM 662 N N . ASP A 1 83 ? -2.618 16.625 -24.594 1.00 45.88 83 ASP A N 1
ATOM 663 C CA . ASP A 1 83 ? -3.965 17.208 -24.754 1.00 45.88 83 ASP A CA 1
ATOM 664 C C . ASP A 1 83 ? -5.065 16.313 -24.122 1.00 45.88 83 ASP A C 1
ATOM 666 O O . ASP A 1 83 ? -6.135 16.084 -24.685 1.00 45.88 83 ASP A O 1
ATOM 670 N N . GLY A 1 84 ? -4.798 15.757 -22.935 1.00 54.06 84 GLY A N 1
ATOM 671 C CA . GLY A 1 84 ? -5.725 14.914 -22.172 1.00 54.06 84 GLY A CA 1
ATOM 672 C C . GLY A 1 84 ? -5.226 14.651 -20.747 1.00 54.06 84 GLY A C 1
ATOM 673 O O . GLY A 1 84 ? -4.023 14.695 -20.503 1.00 54.06 84 GLY A O 1
ATOM 674 N N . ASP A 1 85 ? -6.144 14.380 -19.811 1.00 54.00 85 ASP A N 1
ATOM 675 C CA . ASP A 1 85 ? -5.872 14.328 -18.359 1.00 54.00 85 ASP A CA 1
ATOM 676 C C . ASP A 1 85 ? -4.838 13.268 -17.913 1.00 54.00 85 ASP A C 1
ATOM 678 O O . ASP A 1 85 ? -4.325 13.353 -16.795 1.00 54.00 85 ASP A O 1
ATOM 682 N N . GLU A 1 86 ? -4.493 12.273 -18.743 1.00 50.50 86 GLU A N 1
ATOM 683 C CA . GLU A 1 86 ? -3.580 11.199 -18.332 1.00 50.50 86 GLU A CA 1
ATOM 684 C C . GLU A 1 86 ? -2.753 10.619 -19.505 1.00 50.50 86 GLU A C 1
ATOM 686 O O . GLU A 1 86 ? -3.309 10.317 -20.566 1.00 50.50 86 GLU A O 1
ATOM 691 N N . PRO A 1 87 ? -1.421 10.445 -19.359 1.00 53.12 87 PRO A N 1
ATOM 692 C CA . PRO A 1 87 ? -0.586 9.825 -20.386 1.00 53.12 87 PRO A CA 1
ATOM 693 C C . PRO A 1 87 ? -0.944 8.336 -20.584 1.00 53.12 87 PRO A C 1
ATOM 695 O O . PRO A 1 87 ? -1.363 7.672 -19.636 1.00 53.12 87 PRO A O 1
ATOM 698 N N . PRO A 1 88 ? -0.724 7.760 -21.783 1.00 54.50 88 PRO A N 1
ATOM 699 C CA . PRO A 1 88 ? -0.991 6.366 -22.080 1.00 54.50 88 PRO A CA 1
ATOM 700 C C . PRO A 1 88 ? -0.129 5.482 -21.181 1.00 54.50 88 PRO A C 1
ATOM 702 O O . PRO A 1 88 ? 1.101 5.419 -21.295 1.00 54.50 88 PRO A O 1
ATOM 705 N N . LEU A 1 89 ? -0.809 4.800 -20.266 1.00 53.78 89 LEU A N 1
ATOM 706 C CA . LEU A 1 89 ? -0.235 3.794 -19.395 1.00 53.78 89 LEU A CA 1
ATOM 707 C C . LEU A 1 89 ? 0.041 2.543 -20.234 1.00 53.78 89 LEU A C 1
ATOM 709 O O . LEU A 1 89 ? -0.867 1.794 -20.578 1.00 53.78 89 LEU A O 1
ATOM 713 N N . THR A 1 90 ? 1.297 2.308 -20.591 1.00 53.00 90 THR A N 1
ATOM 714 C CA . THR A 1 90 ? 1.739 0.975 -21.014 1.00 53.00 90 THR A CA 1
ATOM 715 C C . THR A 1 90 ? 2.199 0.226 -19.778 1.00 53.00 90 THR A C 1
ATOM 717 O O . THR A 1 90 ? 3.187 0.624 -19.168 1.00 53.00 90 THR A O 1
ATOM 720 N N . ASP A 1 91 ? 1.515 -0.861 -19.423 1.00 51.75 91 ASP A N 1
ATOM 721 C CA . ASP A 1 91 ? 2.026 -1.833 -18.457 1.00 51.75 91 ASP A CA 1
ATOM 722 C C . ASP A 1 91 ? 3.307 -2.454 -19.037 1.00 51.75 91 ASP A C 1
ATOM 724 O O . ASP A 1 91 ? 3.278 -3.462 -19.740 1.00 51.75 91 ASP A O 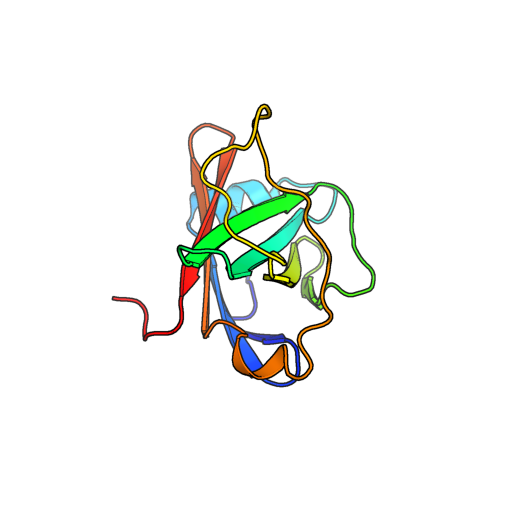1
ATOM 728 N N . PHE A 1 92 ? 4.460 -1.826 -18.806 1.00 49.12 92 PHE A N 1
ATOM 729 C CA . PHE A 1 92 ? 5.728 -2.511 -18.999 1.00 49.12 92 PHE A CA 1
ATOM 730 C C . PHE A 1 92 ? 5.887 -3.468 -17.823 1.00 49.12 92 PHE A C 1
ATOM 732 O O . PHE A 1 92 ? 5.951 -2.996 -16.684 1.00 49.12 92 PHE A O 1
ATOM 739 N N . PRO A 1 93 ? 5.956 -4.791 -18.051 1.00 54.00 93 PRO A N 1
ATOM 740 C CA . PRO A 1 93 ? 6.227 -5.716 -16.970 1.00 54.00 93 PRO A CA 1
ATOM 741 C C . PRO A 1 93 ? 7.597 -5.356 -16.403 1.00 54.00 93 PRO A C 1
ATOM 743 O O . PRO A 1 93 ? 8.628 -5.529 -17.057 1.00 54.00 93 PRO A O 1
ATOM 746 N N . ILE A 1 94 ? 7.611 -4.795 -15.194 1.00 57.62 94 ILE A N 1
ATOM 747 C CA . ILE A 1 94 ? 8.860 -4.550 -14.491 1.00 57.62 94 ILE A CA 1
ATOM 748 C C . ILE A 1 94 ? 9.509 -5.914 -14.291 1.00 5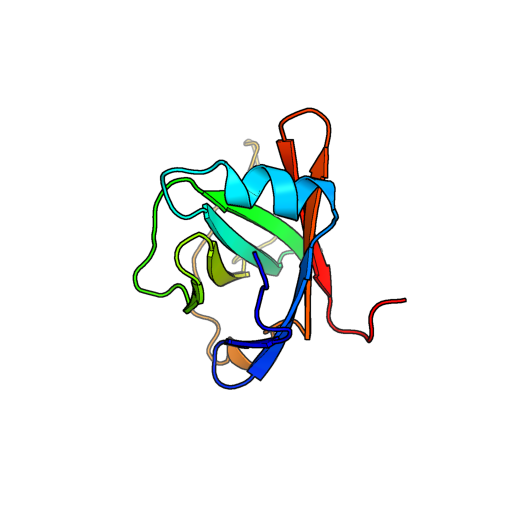7.62 94 ILE A C 1
ATOM 750 O O . ILE A 1 94 ? 9.014 -6.737 -13.522 1.00 57.62 94 ILE A O 1
ATOM 754 N N . VAL A 1 95 ? 10.638 -6.130 -14.969 1.00 59.91 95 VAL A N 1
ATOM 755 C CA . VAL A 1 95 ? 11.401 -7.391 -14.961 1.00 59.91 95 VAL A CA 1
ATOM 756 C C . VAL A 1 95 ? 11.721 -7.854 -13.530 1.00 59.91 95 VAL A C 1
ATOM 758 O O . VAL A 1 95 ? 11.874 -9.043 -13.275 1.00 59.91 95 VAL A O 1
ATOM 761 N N . ASN A 1 96 ? 11.770 -6.922 -12.571 1.00 70.00 96 ASN A N 1
ATOM 762 C CA . ASN A 1 96 ? 11.976 -7.194 -11.152 1.00 70.00 96 ASN A CA 1
ATOM 763 C C . ASN A 1 96 ? 11.008 -6.403 -10.243 1.00 70.00 96 ASN A C 1
ATOM 765 O O . ASN A 1 96 ? 11.436 -5.560 -9.454 1.00 70.00 96 ASN A O 1
ATOM 769 N N . ALA A 1 97 ? 9.697 -6.672 -10.329 1.00 74.56 97 ALA A N 1
ATOM 770 C CA . ALA A 1 97 ? 8.688 -6.064 -9.443 1.00 74.56 97 ALA A CA 1
ATOM 771 C C . ALA A 1 97 ? 9.027 -6.223 -7.943 1.00 74.56 97 ALA A C 1
ATOM 773 O O . ALA A 1 97 ? 8.786 -5.317 -7.143 1.00 74.56 97 ALA A O 1
ATOM 774 N N . ARG A 1 98 ? 9.683 -7.333 -7.575 1.00 82.25 98 ARG A N 1
ATOM 775 C CA . ARG A 1 98 ? 10.171 -7.631 -6.219 1.00 82.25 98 ARG A CA 1
ATOM 776 C C . ARG A 1 98 ? 11.054 -6.527 -5.625 1.00 82.25 98 ARG A C 1
ATOM 778 O O . ARG A 1 98 ? 10.980 -6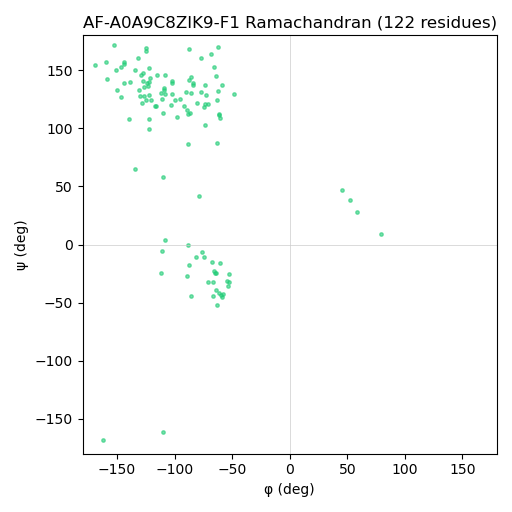.285 -4.420 1.00 82.25 98 ARG A O 1
ATOM 785 N N . ALA A 1 99 ? 11.880 -5.854 -6.431 1.00 82.75 99 ALA A N 1
ATOM 786 C CA . ALA A 1 99 ? 12.761 -4.780 -5.957 1.00 82.75 99 ALA A CA 1
ATOM 787 C C . ALA A 1 99 ? 11.993 -3.547 -5.452 1.00 82.75 99 ALA A C 1
ATOM 789 O O . ALA A 1 99 ? 12.515 -2.791 -4.633 1.00 82.75 99 ALA A O 1
ATOM 790 N N . TYR A 1 100 ? 10.754 -3.374 -5.910 1.00 87.62 100 TYR A N 1
ATOM 791 C CA . TYR A 1 100 ? 9.934 -2.194 -5.653 1.00 87.62 100 TYR A CA 1
ATOM 792 C C . TYR A 1 100 ? 8.784 -2.452 -4.683 1.00 87.62 100 TYR A C 1
ATOM 794 O O . TYR A 1 100 ? 7.999 -1.540 -4.423 1.00 87.62 100 TYR A O 1
ATOM 802 N N . VAL A 1 101 ? 8.697 -3.659 -4.116 1.00 90.56 101 VAL A N 1
ATOM 803 C CA . VAL A 1 101 ? 7.709 -3.967 -3.079 1.00 90.56 101 VAL A CA 1
ATOM 804 C C . VAL A 1 101 ? 7.983 -3.090 -1.849 1.00 90.56 101 VAL A C 1
ATOM 806 O O . VAL A 1 101 ? 9.111 -3.098 -1.335 1.00 90.56 101 VAL A O 1
ATOM 809 N N . PRO A 1 102 ? 6.990 -2.318 -1.374 1.00 93.44 102 PRO A N 1
ATOM 810 C CA . PRO A 1 102 ? 7.144 -1.480 -0.193 1.00 93.44 102 PRO A CA 1
ATOM 811 C C . PRO A 1 102 ? 7.296 -2.309 1.084 1.00 93.44 102 PRO A C 1
ATOM 813 O O . PRO A 1 102 ? 7.010 -3.504 1.122 1.00 93.44 102 PRO A O 1
ATOM 816 N N . ARG A 1 103 ? 7.776 -1.667 2.151 1.00 94.25 103 ARG A N 1
ATOM 817 C CA . ARG A 1 103 ? 7.988 -2.314 3.455 1.00 94.25 103 ARG A CA 1
ATOM 818 C C . ARG A 1 103 ? 6.766 -2.253 4.353 1.00 94.25 103 ARG A C 1
ATOM 820 O O . ARG A 1 103 ? 6.614 -3.108 5.222 1.00 94.25 103 ARG A O 1
ATOM 827 N N . TRP A 1 104 ? 5.923 -1.245 4.174 1.00 95.38 104 TRP A N 1
ATOM 828 C CA . TRP A 1 104 ? 4.725 -1.069 4.978 1.00 95.38 104 TRP A CA 1
ATOM 829 C C . TRP A 1 104 ? 3.583 -0.460 4.170 1.00 95.38 104 TRP A C 1
ATOM 831 O O . TRP A 1 104 ? 3.816 0.278 3.212 1.00 95.38 104 TRP A O 1
ATOM 841 N N . LEU A 1 105 ? 2.365 -0.775 4.603 1.00 96.69 105 LEU A N 1
ATOM 842 C CA . LEU A 1 105 ? 1.091 -0.237 4.142 1.00 96.69 105 LEU A CA 1
ATOM 843 C C . LEU A 1 105 ? 0.286 0.207 5.369 1.00 96.69 105 LEU A C 1
ATOM 845 O O . LEU A 1 105 ? 0.091 -0.578 6.302 1.00 96.69 105 LEU A O 1
ATOM 849 N N . HIS A 1 106 ? -0.187 1.450 5.363 1.00 96.44 106 HIS A N 1
ATOM 850 C CA . HIS A 1 106 ? -1.153 1.959 6.328 1.00 96.44 106 HIS A CA 1
ATOM 851 C C . HIS A 1 106 ? -2.503 2.181 5.648 1.00 96.44 106 HIS A C 1
ATOM 853 O O . HIS A 1 106 ? -2.568 2.740 4.553 1.00 96.44 106 HIS A O 1
ATOM 859 N N . ILE A 1 107 ? -3.577 1.737 6.301 1.00 96.75 107 ILE A N 1
ATOM 860 C CA . ILE A 1 107 ? -4.955 1.916 5.837 1.00 96.75 107 ILE A CA 1
ATOM 861 C C . ILE A 1 107 ? -5.753 2.653 6.915 1.00 96.75 107 ILE A C 1
ATOM 863 O O . ILE A 1 107 ? -5.808 2.231 8.076 1.00 96.75 107 ILE A O 1
ATOM 867 N N . ASP A 1 108 ? -6.431 3.715 6.506 1.00 97.19 108 ASP A N 1
ATOM 868 C CA . ASP A 1 108 ? -7.332 4.512 7.327 1.00 97.19 108 ASP A CA 1
ATOM 869 C C . ASP A 1 108 ? -8.728 4.603 6.685 1.00 97.19 108 ASP A C 1
ATOM 871 O O . ASP A 1 108 ? -8.945 4.244 5.525 1.00 97.19 108 ASP A O 1
ATOM 875 N N . TYR A 1 109 ? -9.698 5.054 7.471 1.00 97.50 109 TYR A N 1
ATOM 876 C CA . TYR A 1 109 ? -11.058 5.315 7.046 1.00 97.50 109 TYR A CA 1
ATOM 877 C C . TYR A 1 109 ? -11.559 6.596 7.707 1.00 97.50 109 TYR A C 1
ATOM 879 O O . TYR A 1 109 ? -11.833 6.624 8.909 1.00 97.50 109 TYR A O 1
ATOM 887 N N . VAL A 1 110 ? -11.690 7.658 6.917 1.00 96.44 110 VAL A N 1
ATOM 888 C CA . VAL A 1 110 ? -12.035 9.000 7.401 1.00 96.44 110 VAL A CA 1
ATOM 889 C C . VAL A 1 110 ? -13.173 9.546 6.552 1.00 96.44 110 VAL A C 1
ATOM 891 O O . VAL A 1 110 ? -13.144 9.455 5.329 1.00 96.44 110 VAL A O 1
ATOM 894 N N . HIS A 1 111 ? -14.200 10.094 7.205 1.00 95.00 111 HIS A N 1
ATOM 895 C CA . HIS A 1 111 ? -15.376 10.691 6.550 1.00 95.00 111 HIS A CA 1
ATOM 896 C C . HIS A 1 111 ? -16.058 9.776 5.516 1.00 95.00 111 HIS A C 1
ATOM 898 O O . HIS A 1 111 ? -16.514 10.227 4.469 1.00 95.00 111 HIS A O 1
ATOM 904 N N . GLY A 1 112 ? -16.134 8.475 5.805 1.00 94.38 112 GLY A N 1
ATOM 905 C CA . GLY A 1 112 ? -16.785 7.516 4.913 1.00 94.38 112 GLY A CA 1
ATOM 906 C C . GLY A 1 112 ? -15.930 7.075 3.720 1.00 94.38 112 GLY A C 1
ATOM 907 O O . GLY A 1 112 ? -16.449 6.418 2.825 1.00 94.38 112 GLY A O 1
ATOM 908 N N . GLN A 1 113 ? -14.647 7.442 3.689 1.00 96.88 113 GLN A N 1
ATOM 909 C CA . GLN A 1 113 ? -13.740 7.156 2.582 1.00 96.88 113 GLN A CA 1
ATOM 910 C C . GLN A 1 113 ? -12.504 6.401 3.065 1.00 96.88 113 GLN A C 1
ATOM 912 O O . GLN A 1 113 ? -11.925 6.722 4.107 1.00 96.88 113 GLN A O 1
ATOM 917 N N . TRP A 1 114 ? -12.091 5.408 2.279 1.00 97.69 114 TRP A N 1
ATOM 918 C CA . TRP A 1 114 ? -10.835 4.700 2.488 1.00 97.69 114 TRP A CA 1
ATOM 919 C C . TRP A 1 114 ? -9.656 5.567 2.074 1.00 97.69 114 TRP A C 1
ATOM 921 O O . TRP A 1 114 ? -9.676 6.211 1.027 1.00 97.69 114 TRP A O 1
ATOM 931 N N . GLN A 1 115 ? -8.616 5.554 2.896 1.00 97.81 115 GLN A N 1
ATOM 932 C CA . GLN A 1 115 ? -7.362 6.236 2.619 1.00 97.81 115 GLN A CA 1
ATOM 933 C C . GLN A 1 115 ? -6.212 5.298 2.928 1.00 97.81 115 GLN A C 1
ATOM 935 O O . GLN A 1 115 ? -6.314 4.428 3.794 1.00 97.81 115 GLN A O 1
ATOM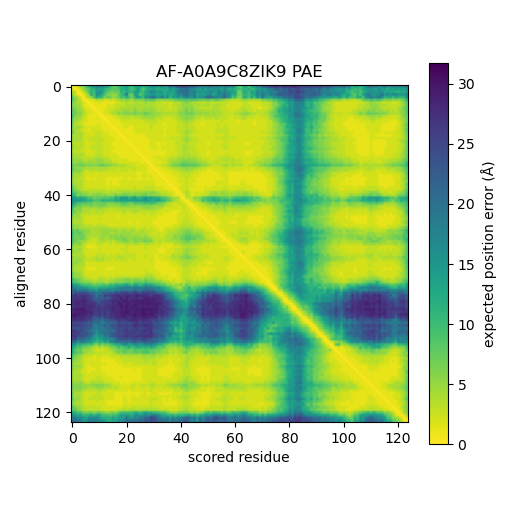 940 N N . GLY A 1 116 ? -5.110 5.456 2.212 1.00 96.38 116 GLY A N 1
ATOM 941 C CA . GLY A 1 116 ? -3.949 4.633 2.464 1.00 96.38 116 GLY A CA 1
ATOM 942 C C . GLY A 1 116 ? -2.679 5.250 1.935 1.00 96.38 116 GLY A C 1
ATOM 943 O O . GLY A 1 116 ? -2.677 6.057 1.007 1.00 96.38 116 GLY A O 1
ATOM 944 N N . GLU A 1 117 ? -1.591 4.812 2.537 1.00 96.94 117 GLU A N 1
ATOM 945 C CA . GLU A 1 117 ? -0.240 5.211 2.193 1.00 96.94 117 GLU A CA 1
ATOM 946 C C . GLU A 1 117 ? 0.698 4.017 2.361 1.00 96.94 117 GLU A C 1
ATOM 948 O O . GLU A 1 117 ? 0.432 3.080 3.117 1.00 96.94 117 GLU A O 1
ATOM 953 N N . PHE A 1 118 ? 1.806 4.040 1.631 1.00 96.25 118 PHE A N 1
ATOM 954 C CA . PHE A 1 118 ? 2.826 3.008 1.721 1.00 96.25 118 PHE A CA 1
ATOM 955 C C . PHE A 1 118 ? 4.220 3.607 1.568 1.00 96.25 118 PHE A C 1
ATOM 957 O O . PHE A 1 118 ? 4.420 4.659 0.946 1.00 96.25 118 PHE A O 1
ATOM 964 N N . GLY A 1 119 ? 5.219 2.901 2.093 1.00 93.81 119 GLY A N 1
ATOM 965 C CA . GLY A 1 119 ? 6.586 3.400 2.105 1.00 93.81 119 GLY A CA 1
ATOM 966 C C . GLY A 1 119 ? 7.667 2.331 2.102 1.00 93.81 119 GLY A C 1
ATOM 967 O O . GLY A 1 119 ? 7.423 1.131 2.217 1.00 93.81 119 GLY A O 1
ATOM 968 N N . TYR A 1 120 ? 8.897 2.812 1.932 1.00 91.25 120 TYR A N 1
ATOM 969 C CA . TYR A 1 120 ? 10.108 2.000 1.764 1.00 91.25 120 TYR A CA 1
ATOM 970 C C . TYR A 1 120 ? 11.067 2.111 2.944 1.00 91.25 120 TYR A C 1
ATOM 972 O O . TYR A 1 120 ? 11.869 1.209 3.186 1.00 91.25 120 TYR A O 1
ATOM 980 N N . GLU A 1 121 ? 10.985 3.213 3.677 1.00 87.75 121 GLU A N 1
ATOM 981 C CA . GLU A 1 121 ? 11.745 3.445 4.897 1.00 87.75 121 GLU A CA 1
ATOM 982 C C . GLU A 1 121 ? 10.991 2.871 6.096 1.00 87.75 121 GLU A C 1
ATOM 984 O O . GLU A 1 121 ? 9.831 2.466 5.980 1.00 87.75 121 GLU A O 1
ATOM 989 N N . LYS A 1 122 ? 11.651 2.786 7.255 1.00 69.69 122 LYS A N 1
ATOM 990 C CA . LYS A 1 122 ? 10.922 2.491 8.494 1.00 69.69 122 LYS A CA 1
ATOM 991 C C . LYS A 1 122 ? 9.934 3.640 8.717 1.00 69.69 122 LYS A C 1
ATOM 993 O O . LYS A 1 122 ? 10.318 4.788 8.531 1.00 69.69 122 LYS A O 1
ATOM 998 N N . GLN A 1 123 ? 8.679 3.307 9.015 1.00 56.94 123 GLN A N 1
ATOM 999 C CA . GLN A 1 123 ? 7.620 4.283 9.276 1.00 56.94 123 GLN A CA 1
ATOM 1000 C C . GLN A 1 123 ? 8.138 5.328 10.292 1.00 56.94 123 GLN A C 1
ATOM 1002 O O . GLN A 1 123 ? 8.748 4.894 11.275 1.00 56.94 123 GLN A O 1
ATOM 1007 N N . PRO A 1 124 ? 8.013 6.642 10.013 1.00 47.22 124 PRO A N 1
ATOM 1008 C CA . PRO A 1 124 ? 8.503 7.689 10.909 1.00 47.22 124 PRO A CA 1
ATOM 1009 C C . PRO A 1 124 ? 7.808 7.661 12.274 1.00 47.22 124 PRO A C 1
ATOM 1011 O O . PRO A 1 124 ? 6.637 7.216 12.340 1.00 47.22 124 PRO A O 1
#

Mean predicted aligned error: 7.76 Å

pLDDT: mean 83.0, std 16.72, range [42.78, 97.81]

Solvent-accessible surface area (backbone atoms only — not comparable to full-atom values): 7527 Å² total; per-residue (Å²): 141,84,78,61,61,57,49,69,54,78,92,36,67,27,32,50,48,64,40,75,51,24,52,52,55,49,69,73,49,95,61,39,40,22,40,35,42,34,38,37,46,54,95,56,80,45,79,47,54,45,81,36,82,58,83,58,90,88,33,43,74,70,54,88,48,32,29,41,35,78,48,69,36,36,49,89,70,83,68,96,81,64,99,55,100,66,80,78,77,45,81,49,80,60,93,59,57,56,81,70,57,46,42,34,39,42,36,36,45,57,97,93,38,83,45,49,50,71,40,74,63,80,84,130

Radius of gyration: 15.46 Å; Cα contacts (8 Å, |Δi|>4): 241; chains: 1; bounding box: 33×32×39 Å

Sequence (124 aa):
MRLPASIAIHDRSLTITTSKAARHALSQRHAPLRVEMELYFSCLIRKQVRFHETLADEAVRVNDQLQVSFRPVMTRACGKDYDGDEPPLTDFPIVNARAYVPRWLHIDYVHGQWQGEFGYEKQP